Protein AF-A0A5S3TZT9-F1 (afdb_monomer_lite)

Radius of gyration: 13.49 Å; chains: 1; bounding box: 37×25×38 Å

pLDDT: mean 71.06, std 10.57, range [44.47, 85.0]

Foldseek 3Di:
DDPDDDDDDDPVNCVVQVPPDPQSVQVVDPQWHWDADPVPRFIWIGGVNQTWPCLDQPTAGSDWDDDPNRTDRHRVVVVVVVPDD

Secondary structure (DSSP, 8-state):
--SS------HHHHHHTT--SHHHHHTTSTTEEEEEETTTTEEEEEETTB--S--STTSPPSS-EEETTEEE--HHHHHHHH---

Sequence (85 aa):
QTPVSITQFTEADHKKNRVNKIKDIAHLVPSLDISTAADQSAPDISMRGVRSYNLTALGDPAVGVHLVGVYSPRMQGALALLYDI

Structure (mmCIF, N/CA/C/O backbone):
data_AF-A0A5S3TZT9-F1
#
_entry.id   AF-A0A5S3TZT9-F1
#
loop_
_atom_site.group_PDB
_atom_site.id
_atom_site.type_symbol
_atom_site.label_atom_id
_atom_site.label_alt_id
_atom_site.label_comp_id
_atom_site.label_asym_id
_atom_site.label_entity_id
_atom_site.label_seq_id
_atom_site.pdbx_PDB_ins_code
_atom_site.Cartn_x
_atom_site.Cartn_y
_atom_site.Cartn_z
_atom_site.occupancy
_atom_site.B_iso_or_equiv
_atom_site.auth_seq_id
_atom_site.auth_comp_id
_atom_site.auth_asym_id
_atom_site.auth_atom_id
_atom_site.pdbx_PDB_model_num
ATOM 1 N N . GLN A 1 1 ? -5.601 -3.153 23.202 1.00 47.00 1 GLN A N 1
ATOM 2 C CA . GLN A 1 1 ? -4.969 -2.048 22.455 1.00 47.00 1 GLN A CA 1
ATOM 3 C C . GLN A 1 1 ? -3.594 -2.524 22.047 1.00 47.00 1 GLN A C 1
ATOM 5 O O . GLN A 1 1 ? -2.847 -2.972 22.908 1.00 47.00 1 GLN A O 1
ATOM 10 N N . THR A 1 2 ? -3.299 -2.532 20.753 1.00 58.56 2 THR A N 1
ATOM 11 C CA . THR A 1 2 ? -1.942 -2.807 20.285 1.00 58.56 2 THR A CA 1
ATOM 12 C C . THR A 1 2 ? -1.115 -1.532 20.467 1.00 58.56 2 THR A C 1
ATOM 14 O O . THR A 1 2 ? -1.610 -0.454 20.144 1.00 58.56 2 THR A O 1
ATOM 17 N N . PRO A 1 3 ? 0.137 -1.606 20.949 1.00 83.19 3 PRO A N 1
ATOM 18 C CA . PRO A 1 3 ? 1.019 -0.436 21.065 1.00 83.19 3 PRO A CA 1
ATOM 19 C C . PRO A 1 3 ? 1.478 0.106 19.696 1.00 83.19 3 PRO A C 1
ATOM 21 O O . PRO A 1 3 ? 2.312 1.003 19.619 1.00 83.19 3 PRO A O 1
ATOM 24 N N . VAL A 1 4 ? 0.938 -0.445 18.607 1.00 78.62 4 VAL A N 1
ATOM 25 C CA . VAL A 1 4 ? 1.281 -0.145 17.223 1.00 78.62 4 VAL A CA 1
ATOM 26 C C . VAL A 1 4 ? -0.010 0.136 16.462 1.00 78.62 4 VAL A C 1
ATOM 28 O O . VAL A 1 4 ? -1.002 -0.582 16.625 1.00 78.62 4 VAL A O 1
ATOM 31 N N . SER A 1 5 ? 0.013 1.185 15.638 1.00 78.38 5 SER A N 1
ATOM 32 C CA . SER A 1 5 ? -1.064 1.482 14.694 1.00 78.38 5 SER A CA 1
ATOM 33 C C . SER A 1 5 ? -1.028 0.449 13.572 1.00 78.38 5 SER A C 1
ATOM 35 O O . SER A 1 5 ? -0.077 0.418 12.790 1.00 78.38 5 SER A O 1
ATOM 37 N N . ILE A 1 6 ? -2.036 -0.420 13.551 1.00 81.94 6 ILE A N 1
ATOM 38 C CA . ILE A 1 6 ? -2.229 -1.462 12.546 1.00 81.94 6 ILE A CA 1
ATOM 39 C C . ILE A 1 6 ? -3.588 -1.204 11.907 1.00 81.94 6 ILE A C 1
ATOM 41 O O . ILE A 1 6 ? -4.597 -1.122 12.607 1.00 81.94 6 ILE A O 1
ATOM 45 N N . THR A 1 7 ? -3.615 -1.089 10.584 1.00 82.88 7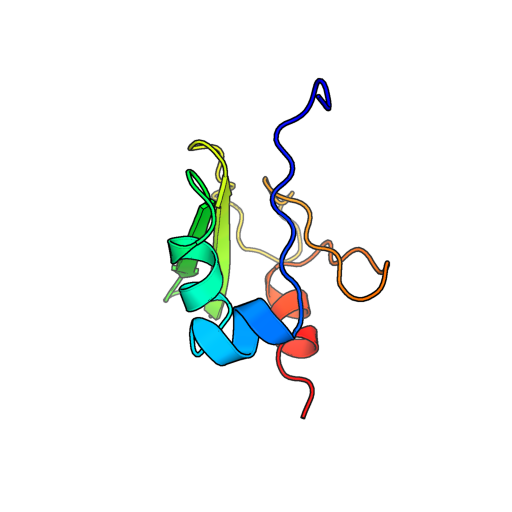 THR A N 1
ATOM 46 C CA . THR A 1 7 ? -4.858 -1.056 9.812 1.00 82.88 7 THR A CA 1
ATOM 47 C C . THR A 1 7 ? -5.002 -2.388 9.097 1.00 82.88 7 THR A C 1
ATOM 49 O O . THR A 1 7 ? -4.109 -2.794 8.356 1.00 82.88 7 THR A O 1
ATOM 52 N N . GLN A 1 8 ? -6.112 -3.077 9.346 1.00 83.69 8 GLN A N 1
ATOM 53 C CA . GLN A 1 8 ? -6.425 -4.361 8.733 1.00 83.69 8 GLN A CA 1
ATOM 54 C C . GLN A 1 8 ? -7.741 -4.235 7.974 1.00 83.69 8 GLN A C 1
ATOM 56 O O . GLN A 1 8 ? -8.702 -3.675 8.496 1.00 83.69 8 GLN A O 1
ATOM 61 N N . PHE A 1 9 ? -7.772 -4.776 6.760 1.00 82.88 9 PHE A N 1
ATOM 62 C CA . PHE A 1 9 ? -8.977 -4.854 5.945 1.00 82.88 9 PHE A CA 1
ATOM 63 C C . PHE A 1 9 ? -9.371 -6.310 5.741 1.00 82.88 9 PHE A C 1
ATOM 65 O O . PHE A 1 9 ? -8.515 -7.181 5.573 1.00 82.88 9 PHE A O 1
ATOM 72 N N . THR A 1 10 ? -10.675 -6.565 5.759 1.00 84.25 10 THR A N 1
ATOM 73 C CA . THR A 1 10 ? -11.257 -7.859 5.398 1.00 84.25 10 THR A CA 1
ATOM 74 C C . THR A 1 10 ? -11.857 -7.810 3.992 1.00 84.25 10 THR A C 1
ATOM 76 O O . THR A 1 10 ? -12.076 -6.740 3.422 1.00 84.25 10 THR A O 1
ATOM 79 N N . GLU A 1 11 ? -12.185 -8.971 3.422 1.00 80.25 11 GLU A N 1
ATOM 80 C CA . GLU A 1 11 ? -12.855 -9.044 2.115 1.00 80.25 11 GLU A CA 1
ATOM 81 C C . GLU A 1 11 ? -14.201 -8.291 2.104 1.00 80.25 11 GLU A C 1
ATOM 83 O O . GLU A 1 11 ? -14.564 -7.652 1.112 1.00 80.25 11 GLU A O 1
ATOM 88 N N . ALA A 1 12 ? -14.933 -8.314 3.222 1.00 80.38 12 ALA A N 1
ATOM 89 C CA . ALA A 1 12 ? -16.179 -7.568 3.366 1.00 80.38 12 ALA A CA 1
ATOM 90 C C . ALA A 1 12 ? -15.946 -6.050 3.281 1.00 80.38 12 ALA A C 1
ATOM 92 O O . ALA A 1 12 ? -16.732 -5.346 2.642 1.00 80.38 12 ALA A O 1
ATOM 93 N N . ASP A 1 13 ? -14.844 -5.553 3.851 1.00 79.81 13 ASP A N 1
ATOM 94 C CA . ASP A 1 13 ? -14.462 -4.139 3.778 1.00 79.81 13 ASP A CA 1
ATOM 95 C C . ASP A 1 13 ? -14.071 -3.738 2.354 1.00 79.81 13 ASP A C 1
ATOM 97 O O . ASP A 1 13 ? -14.462 -2.668 1.886 1.00 79.81 13 ASP A O 1
ATOM 101 N N . HIS A 1 14 ? -13.371 -4.616 1.628 1.00 77.44 14 HIS A N 1
ATOM 102 C CA . HIS A 1 14 ? -13.030 -4.386 0.222 1.00 77.44 14 HIS A CA 1
ATOM 103 C C . HIS A 1 14 ? -14.284 -4.282 -0.654 1.00 77.44 14 HIS A C 1
ATOM 105 O O . HIS A 1 14 ? -14.398 -3.354 -1.456 1.00 77.44 14 HIS A O 1
ATOM 111 N N . LYS A 1 15 ? -15.265 -5.177 -0.461 1.00 79.94 15 LYS A N 1
ATOM 112 C CA . LYS A 1 15 ? -16.547 -5.131 -1.188 1.00 79.94 15 LYS A CA 1
ATOM 113 C C . LYS A 1 15 ? -17.366 -3.893 -0.826 1.00 79.94 15 LYS A C 1
ATOM 115 O O . LYS A 1 15 ? -17.916 -3.246 -1.715 1.00 79.94 15 LYS A O 1
ATOM 120 N N . LYS A 1 16 ? -17.416 -3.533 0.460 1.00 80.00 16 LYS A N 1
ATOM 121 C CA . LYS A 1 16 ? -18.158 -2.366 0.959 1.00 80.00 16 LYS A CA 1
ATOM 122 C C . LYS A 1 16 ? -17.585 -1.049 0.439 1.00 80.00 16 LYS A C 1
ATOM 124 O O . LYS A 1 16 ? -18.344 -0.180 0.022 1.00 80.00 16 LYS A 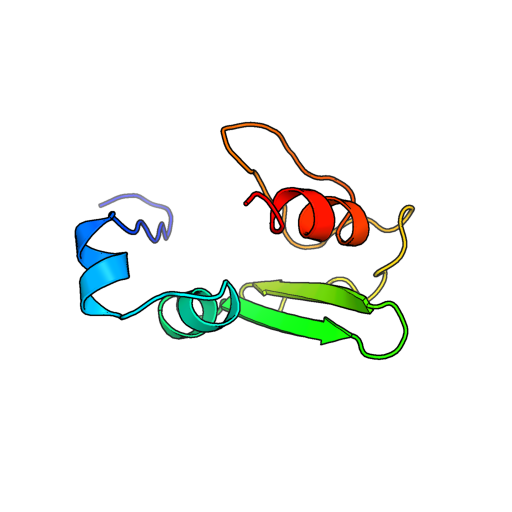O 1
ATOM 129 N N . ASN A 1 17 ? -16.261 -0.932 0.419 1.00 77.88 17 ASN A N 1
ATOM 130 C CA . ASN A 1 17 ? -15.562 0.272 -0.025 1.00 77.88 17 ASN A CA 1
ATOM 131 C C . ASN A 1 17 ? -15.223 0.245 -1.527 1.00 77.88 17 ASN A C 1
ATOM 133 O O . ASN A 1 17 ? -14.581 1.169 -2.017 1.00 77.88 17 ASN A O 1
ATOM 137 N N . ARG A 1 18 ? -15.674 -0.791 -2.259 1.00 78.50 18 ARG A N 1
ATOM 138 C CA . ARG A 1 18 ? -15.439 -0.999 -3.701 1.00 78.50 18 ARG A CA 1
ATOM 139 C C . ARG A 1 18 ? -13.963 -0.838 -4.078 1.00 78.50 18 ARG A C 1
ATOM 141 O O . ARG A 1 18 ? -13.644 -0.240 -5.104 1.00 78.50 18 ARG A O 1
ATOM 148 N N . VAL A 1 19 ? -13.085 -1.359 -3.223 1.00 78.06 19 VAL A N 1
ATOM 149 C CA . VAL A 1 19 ? -11.631 -1.293 -3.385 1.00 78.06 19 VAL A CA 1
ATOM 150 C C . VAL A 1 19 ? -11.251 -2.183 -4.559 1.00 78.06 19 VAL A C 1
ATOM 152 O O . VAL A 1 19 ? -11.201 -3.403 -4.426 1.00 78.06 19 VAL A O 1
ATOM 155 N N . ASN A 1 20 ? -11.006 -1.567 -5.713 1.00 76.44 20 ASN A N 1
ATOM 156 C CA . ASN A 1 20 ? -10.621 -2.274 -6.936 1.00 76.44 20 ASN A CA 1
ATOM 157 C C . ASN A 1 20 ? -9.161 -1.999 -7.309 1.00 76.44 20 ASN A C 1
ATOM 159 O O . ASN A 1 20 ? -8.591 -2.689 -8.150 1.00 76.44 20 ASN A O 1
ATOM 163 N N . LYS A 1 21 ? -8.553 -0.964 -6.716 1.00 74.19 21 LYS A N 1
ATOM 164 C CA . LYS A 1 21 ? -7.165 -0.570 -6.953 1.00 74.19 21 LYS A CA 1
ATOM 165 C C . LYS A 1 21 ? -6.458 -0.317 -5.631 1.00 74.19 21 LYS A C 1
ATOM 167 O O . LYS A 1 21 ? -7.058 0.153 -4.670 1.00 74.19 21 LYS A O 1
ATOM 172 N N . ILE A 1 22 ? -5.138 -0.502 -5.614 1.00 72.44 22 ILE A N 1
ATOM 173 C CA . ILE A 1 22 ? -4.308 -0.152 -4.448 1.00 72.44 22 ILE A CA 1
ATOM 174 C C . ILE A 1 22 ? -4.433 1.331 -4.066 1.00 72.44 22 ILE A C 1
ATOM 176 O O . ILE A 1 22 ? -4.377 1.668 -2.886 1.00 72.44 22 ILE A O 1
ATOM 180 N N . LYS A 1 23 ? -4.676 2.219 -5.037 1.00 75.81 23 LYS A N 1
ATOM 181 C CA . LYS A 1 23 ? -4.929 3.643 -4.766 1.00 75.81 23 LYS A CA 1
ATOM 182 C C . LYS A 1 23 ? -6.178 3.870 -3.904 1.00 75.81 23 LYS A C 1
ATOM 184 O O . LYS A 1 23 ? -6.214 4.824 -3.139 1.00 75.81 23 LYS A O 1
ATOM 189 N N . ASP A 1 24 ? -7.164 2.977 -3.968 1.00 79.69 24 ASP A N 1
ATOM 190 C CA . ASP A 1 24 ? -8.376 3.075 -3.149 1.00 79.69 24 ASP A CA 1
ATOM 191 C C . ASP A 1 24 ? -8.085 2.707 -1.684 1.00 79.69 24 ASP A C 1
ATOM 193 O O . ASP A 1 24 ? -8.693 3.264 -0.774 1.00 79.69 24 ASP A O 1
ATOM 197 N N . ILE A 1 25 ? -7.104 1.826 -1.442 1.00 77.75 25 ILE A N 1
ATOM 198 C CA . ILE A 1 25 ? -6.642 1.460 -0.092 1.00 77.75 25 ILE A CA 1
ATOM 199 C C . ILE A 1 25 ? -5.947 2.647 0.583 1.00 77.75 25 ILE A C 1
ATOM 201 O O . ILE A 1 25 ? -6.136 2.861 1.780 1.00 77.75 25 ILE A O 1
ATOM 205 N N . ALA A 1 26 ? -5.192 3.452 -0.172 1.00 77.69 26 ALA A N 1
ATOM 206 C CA . ALA A 1 26 ? -4.544 4.654 0.356 1.00 77.69 26 ALA A CA 1
ATOM 207 C C . ALA A 1 26 ? -5.557 5.648 0.959 1.00 77.69 26 ALA A C 1
ATOM 209 O O . ALA A 1 26 ? -5.276 6.268 1.977 1.00 77.69 26 ALA A O 1
ATOM 210 N N . HIS A 1 27 ? -6.778 5.728 0.417 1.00 80.12 27 HIS A N 1
ATOM 211 C CA . HIS A 1 27 ? -7.843 6.561 0.992 1.00 80.12 27 HIS A CA 1
ATOM 212 C C . HIS A 1 27 ? -8.421 6.024 2.311 1.00 80.12 27 HIS A C 1
ATOM 214 O O . HIS A 1 27 ? -9.062 6.772 3.048 1.00 80.12 27 HIS A O 1
ATOM 220 N N . LEU A 1 28 ? -8.225 4.739 2.611 1.00 81.06 28 LEU A N 1
ATOM 221 C CA . LEU A 1 28 ? -8.752 4.086 3.811 1.00 81.06 28 LEU A CA 1
ATOM 222 C C . LEU A 1 28 ? -7.727 4.016 4.950 1.00 81.06 28 LEU A C 1
ATOM 224 O O . LEU A 1 28 ? -8.110 3.826 6.105 1.00 81.06 28 LEU A O 1
ATOM 228 N N . VAL A 1 29 ? -6.434 4.157 4.644 1.00 83.06 29 VAL A N 1
ATOM 229 C CA . VAL A 1 29 ? -5.350 4.128 5.631 1.00 83.06 29 VAL A CA 1
ATOM 230 C C . VAL A 1 29 ? -4.841 5.551 5.868 1.00 83.06 29 VAL A C 1
ATOM 232 O O . VAL A 1 29 ? -4.228 6.142 4.979 1.00 83.06 29 VAL A O 1
ATOM 235 N N . PRO A 1 30 ? -5.029 6.125 7.067 1.00 81.00 30 PRO A N 1
ATOM 236 C CA . PRO A 1 30 ? -4.514 7.453 7.357 1.00 81.00 30 PRO A CA 1
ATOM 237 C C . PRO A 1 30 ? -2.984 7.467 7.270 1.00 81.00 30 PRO A C 1
ATOM 239 O O . PRO A 1 30 ? -2.304 6.573 7.776 1.00 81.00 30 PRO A O 1
ATOM 242 N N . SER A 1 31 ? -2.450 8.519 6.648 1.00 84.19 31 SER A N 1
ATOM 243 C CA . SER A 1 31 ? -1.014 8.700 6.416 1.00 84.19 31 SER A CA 1
ATOM 244 C C . SER A 1 31 ? -0.370 7.705 5.441 1.00 84.19 31 SER A C 1
ATOM 246 O O . SER A 1 31 ? 0.855 7.622 5.435 1.00 84.19 31 SER A O 1
ATOM 248 N N . LEU A 1 32 ? -1.141 6.979 4.629 1.00 83.31 32 LEU A N 1
ATOM 249 C CA . LEU A 1 32 ? -0.636 6.225 3.479 1.00 83.31 32 LEU A CA 1
ATOM 250 C C . LEU A 1 32 ? -0.946 7.004 2.198 1.00 83.31 32 LEU A C 1
ATOM 252 O O . LEU A 1 32 ? -2.097 7.346 1.951 1.00 83.31 32 LEU A O 1
ATOM 256 N N . ASP A 1 33 ? 0.065 7.254 1.375 1.00 84.69 33 ASP A N 1
ATOM 257 C CA . ASP A 1 33 ? -0.108 7.827 0.042 1.00 84.69 33 ASP A CA 1
ATOM 258 C C . ASP A 1 33 ? 0.573 6.923 -0.987 1.00 84.69 33 ASP A C 1
ATOM 260 O O . ASP A 1 33 ? 1.696 6.456 -0.781 1.00 84.69 33 ASP A O 1
ATOM 264 N N . ILE A 1 34 ? -0.154 6.618 -2.063 1.00 80.94 34 ILE A N 1
ATOM 265 C CA . ILE A 1 34 ? 0.311 5.741 -3.137 1.00 80.94 34 ILE A CA 1
ATOM 266 C C . ILE A 1 34 ? 0.096 6.459 -4.460 1.00 80.94 34 ILE A C 1
ATOM 268 O O . ILE A 1 34 ? -1.015 6.532 -4.995 1.00 80.94 34 ILE A O 1
ATOM 272 N N . SER A 1 35 ? 1.190 6.949 -5.018 1.00 76.75 35 SER A N 1
ATOM 273 C CA . SER A 1 35 ? 1.234 7.580 -6.324 1.00 76.75 35 SER A CA 1
ATOM 274 C C . SER A 1 35 ? 2.005 6.705 -7.313 1.00 76.75 35 SER A C 1
ATOM 276 O O . SER A 1 35 ? 2.532 5.645 -6.987 1.00 76.75 35 SER A O 1
ATOM 278 N N . THR A 1 36 ? 1.973 7.076 -8.586 1.00 72.06 36 THR A N 1
ATOM 279 C CA . THR A 1 36 ? 2.693 6.368 -9.651 1.00 72.06 36 THR A CA 1
ATOM 280 C C . THR A 1 36 ? 3.556 7.397 -10.346 1.00 72.06 36 THR A C 1
ATOM 282 O O . THR A 1 36 ? 3.011 8.339 -10.926 1.00 72.06 36 THR A O 1
ATOM 285 N N . ALA A 1 37 ? 4.875 7.247 -10.268 1.00 67.75 37 ALA A N 1
ATOM 286 C CA . ALA A 1 37 ? 5.787 8.169 -10.923 1.00 67.75 37 ALA A CA 1
ATOM 287 C C . ALA A 1 37 ? 5.712 7.964 -12.441 1.00 67.75 37 ALA A C 1
ATOM 289 O O . ALA A 1 37 ? 5.963 6.866 -12.938 1.00 67.75 37 ALA A O 1
ATOM 290 N N . ALA A 1 38 ? 5.351 9.024 -13.167 1.00 59.94 38 ALA A N 1
ATOM 291 C CA . ALA A 1 38 ? 5.136 8.984 -14.615 1.00 59.94 38 ALA A CA 1
ATOM 292 C C . ALA A 1 38 ? 6.409 8.649 -15.414 1.00 59.94 38 ALA A C 1
ATOM 294 O O . ALA A 1 38 ? 6.314 8.071 -16.489 1.00 59.94 38 ALA A O 1
ATOM 295 N N . ASP A 1 39 ? 7.580 8.988 -14.871 1.00 65.94 39 ASP A N 1
ATOM 296 C CA . ASP A 1 39 ? 8.901 8.715 -15.453 1.00 65.94 39 ASP A CA 1
ATOM 297 C C . ASP A 1 39 ? 9.206 7.209 -15.461 1.00 65.94 39 ASP A C 1
ATOM 299 O O . ASP A 1 39 ? 9.466 6.618 -16.505 1.00 65.94 39 ASP A O 1
ATOM 303 N N . GLN A 1 40 ? 9.100 6.564 -14.298 1.00 62.38 40 GLN A N 1
ATOM 304 C CA . GLN A 1 40 ? 9.603 5.202 -14.131 1.00 62.38 40 GLN A CA 1
ATOM 305 C C . GLN A 1 40 ? 8.519 4.130 -14.179 1.00 62.38 40 GLN A C 1
ATOM 307 O O . GLN A 1 40 ? 8.842 2.957 -14.044 1.00 62.38 40 GLN A O 1
ATOM 312 N N . SER A 1 41 ? 7.241 4.487 -14.359 1.00 66.00 41 SER A N 1
ATOM 313 C CA . SER A 1 41 ? 6.122 3.536 -14.242 1.00 66.00 41 SER A CA 1
ATOM 314 C C . SER A 1 41 ? 6.216 2.687 -12.965 1.00 66.00 41 SER A C 1
ATOM 316 O O . SER A 1 41 ? 5.855 1.519 -12.968 1.00 66.00 41 SER A O 1
ATOM 318 N N . ALA A 1 42 ? 6.731 3.268 -11.878 1.00 67.56 42 ALA A N 1
ATOM 319 C CA . ALA A 1 42 ? 6.898 2.621 -10.583 1.00 67.56 42 ALA A CA 1
ATOM 320 C C . ALA A 1 42 ? 5.920 3.232 -9.564 1.00 67.56 42 ALA A C 1
ATOM 322 O O . ALA A 1 42 ? 5.637 4.436 -9.634 1.00 67.56 42 ALA A O 1
ATOM 323 N N . PRO A 1 43 ? 5.392 2.435 -8.619 1.00 71.00 43 PRO A N 1
ATOM 324 C CA . PRO A 1 43 ? 4.585 2.950 -7.530 1.00 71.00 43 PRO A CA 1
ATOM 325 C C . PRO A 1 43 ? 5.499 3.703 -6.557 1.00 71.00 43 PRO A C 1
ATOM 327 O O . PRO A 1 43 ? 6.515 3.172 -6.118 1.00 71.00 43 PRO A O 1
ATOM 330 N N . ASP A 1 44 ? 5.131 4.937 -6.235 1.00 77.12 44 ASP A N 1
ATOM 331 C CA . ASP A 1 44 ? 5.728 5.733 -5.167 1.00 77.12 44 ASP A CA 1
ATOM 332 C C . ASP A 1 44 ? 4.809 5.622 -3.951 1.00 77.12 44 ASP A C 1
ATOM 334 O O . ASP A 1 44 ? 3.661 6.072 -3.973 1.00 77.12 44 ASP A O 1
ATOM 338 N N . ILE A 1 45 ? 5.297 4.931 -2.924 1.00 78.50 45 ILE A N 1
ATOM 339 C CA . ILE A 1 45 ? 4.556 4.652 -1.699 1.00 78.50 45 ILE A CA 1
ATOM 340 C C . ILE A 1 45 ? 5.201 5.460 -0.583 1.00 78.50 45 ILE A C 1
ATOM 342 O O . ILE A 1 45 ? 6.388 5.297 -0.288 1.00 78.50 45 ILE A O 1
ATOM 346 N N . SER A 1 46 ? 4.397 6.285 0.078 1.00 82.62 46 SER A N 1
ATOM 347 C CA . SER A 1 46 ? 4.819 7.030 1.251 1.00 82.62 46 SER A CA 1
ATOM 348 C C . SER A 1 46 ? 3.924 6.732 2.444 1.00 82.62 46 SER A C 1
ATOM 350 O O . SER A 1 46 ? 2.709 6.564 2.326 1.00 82.62 46 SER A O 1
A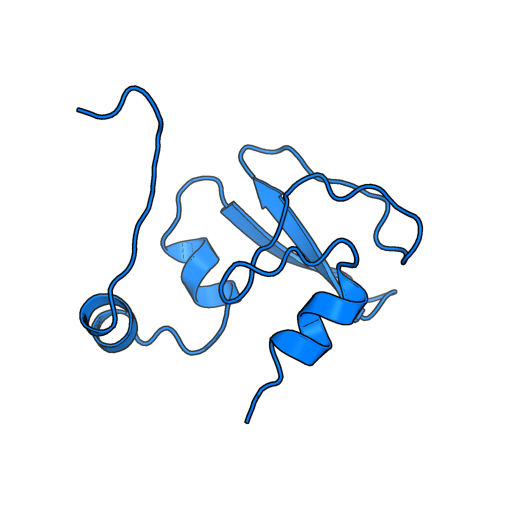TOM 352 N N . MET A 1 47 ? 4.542 6.639 3.619 1.00 83.88 47 MET A N 1
ATOM 353 C CA . MET A 1 47 ? 3.831 6.405 4.868 1.00 83.88 47 MET A CA 1
ATOM 354 C C . MET A 1 47 ? 4.295 7.414 5.914 1.00 83.88 47 MET A C 1
ATOM 356 O O . MET A 1 47 ? 5.487 7.537 6.183 1.00 83.88 47 MET A O 1
ATOM 360 N N . ARG A 1 48 ? 3.356 8.158 6.508 1.00 85.00 48 ARG A N 1
ATOM 361 C CA . ARG A 1 48 ? 3.619 9.217 7.506 1.00 85.00 48 ARG A CA 1
ATOM 362 C C . ARG A 1 48 ? 4.616 10.275 7.018 1.00 85.00 48 ARG A C 1
ATOM 364 O O . ARG A 1 48 ? 5.407 10.791 7.799 1.00 85.00 48 ARG A O 1
ATOM 371 N N . GLY A 1 49 ? 4.583 10.581 5.722 1.00 79.06 49 GLY A N 1
ATOM 372 C CA . GLY A 1 49 ? 5.504 11.530 5.090 1.00 79.06 49 GLY A CA 1
ATOM 373 C C . GLY A 1 49 ? 6.907 10.973 4.820 1.00 79.06 49 GLY A C 1
ATOM 374 O O . GLY A 1 49 ? 7.742 11.692 4.278 1.00 79.06 49 GLY A O 1
ATOM 375 N N . VAL A 1 50 ? 7.175 9.705 5.149 1.00 78.75 50 VAL A N 1
ATOM 376 C CA . VAL A 1 50 ? 8.421 9.024 4.787 1.00 78.75 50 VAL A CA 1
ATOM 377 C C . VAL A 1 50 ? 8.248 8.424 3.395 1.00 78.75 50 VAL A C 1
ATOM 379 O O . VAL A 1 50 ? 7.396 7.561 3.185 1.00 78.75 50 VAL A O 1
ATOM 382 N N . ARG A 1 51 ? 9.050 8.905 2.442 1.00 72.31 51 ARG A N 1
ATOM 383 C CA . ARG A 1 51 ? 9.093 8.440 1.049 1.00 72.31 51 ARG A CA 1
ATOM 384 C C . ARG A 1 51 ? 10.535 8.220 0.614 1.00 72.31 51 ARG A C 1
ATOM 386 O O . ARG A 1 51 ? 11.432 8.899 1.111 1.00 72.31 51 ARG A O 1
ATOM 393 N N . SER A 1 52 ? 10.748 7.311 -0.332 1.00 67.25 52 SER A N 1
ATOM 394 C CA . SER A 1 52 ? 12.047 7.133 -0.982 1.00 67.25 52 SER A CA 1
ATOM 395 C C . SER A 1 52 ? 11.976 7.722 -2.382 1.00 67.25 52 SER A C 1
ATOM 397 O O . SER A 1 52 ? 11.117 7.346 -3.172 1.00 67.25 52 SER A O 1
ATOM 399 N N . TYR A 1 53 ? 12.879 8.650 -2.696 1.00 65.19 53 TYR A N 1
ATOM 400 C CA . TYR A 1 53 ? 13.001 9.211 -4.047 1.00 65.19 53 TYR A CA 1
ATOM 401 C C . TYR A 1 53 ? 13.725 8.264 -5.013 1.00 65.19 53 TYR A C 1
ATOM 403 O O . TYR A 1 53 ? 13.828 8.553 -6.203 1.00 65.19 53 TYR A O 1
ATOM 411 N N . ASN A 1 54 ? 14.235 7.133 -4.518 1.00 60.06 54 ASN A N 1
ATOM 412 C CA . ASN A 1 54 ? 14.938 6.160 -5.334 1.00 60.06 54 ASN A CA 1
ATOM 413 C C . ASN A 1 54 ? 13.966 5.078 -5.819 1.00 60.06 54 ASN A C 1
ATOM 415 O O . ASN A 1 54 ? 13.809 4.030 -5.199 1.00 60.06 54 ASN A O 1
ATOM 419 N N . LEU A 1 55 ? 13.294 5.365 -6.936 1.00 60.50 55 LEU A N 1
ATOM 420 C CA . LEU A 1 55 ? 12.270 4.500 -7.535 1.00 60.50 55 LEU A CA 1
ATOM 421 C C . LEU A 1 55 ? 12.843 3.363 -8.407 1.00 60.50 55 LEU A C 1
ATOM 423 O O . LEU A 1 55 ? 12.094 2.566 -8.979 1.00 60.50 55 LEU A O 1
ATOM 427 N N . THR A 1 56 ? 14.172 3.281 -8.504 1.00 55.22 56 THR A N 1
ATOM 428 C CA . THR A 1 56 ? 14.885 2.310 -9.342 1.00 55.22 56 THR A CA 1
ATOM 429 C C . THR A 1 56 ? 15.027 0.949 -8.654 1.00 55.22 56 THR A C 1
ATOM 431 O O . THR A 1 56 ? 14.938 0.829 -7.435 1.00 55.22 56 THR A O 1
ATOM 434 N N . ALA A 1 57 ? 15.311 -0.105 -9.425 1.00 53.47 57 ALA A N 1
ATOM 435 C CA . ALA A 1 57 ? 15.494 -1.471 -8.914 1.00 53.47 57 ALA A CA 1
ATOM 436 C C . ALA A 1 57 ? 16.702 -1.670 -7.963 1.00 53.47 57 ALA A C 1
ATOM 438 O O . ALA A 1 57 ? 16.891 -2.787 -7.473 1.00 53.47 57 ALA A O 1
ATOM 439 N N . LEU A 1 58 ? 17.509 -0.624 -7.734 1.00 50.34 58 LEU A N 1
ATOM 440 C CA . LEU A 1 58 ? 18.642 -0.582 -6.800 1.00 50.34 58 LEU A CA 1
ATOM 441 C C . LEU A 1 58 ? 18.406 0.352 -5.598 1.00 50.34 58 LEU A C 1
ATOM 443 O O . LEU A 1 58 ? 19.288 0.483 -4.754 1.00 50.34 58 LEU A O 1
ATOM 447 N N . GLY A 1 59 ? 17.264 1.038 -5.538 1.00 56.31 59 GLY A N 1
ATOM 448 C CA . GLY A 1 59 ? 16.938 1.949 -4.449 1.00 56.31 59 GLY A CA 1
ATOM 449 C C . GLY A 1 59 ? 16.291 1.249 -3.268 1.00 56.31 59 GLY A C 1
ATOM 450 O O . GLY A 1 59 ? 15.405 0.418 -3.455 1.00 56.31 59 GLY A O 1
ATOM 451 N N . ASP A 1 60 ? 16.693 1.624 -2.055 1.00 66.50 60 ASP A N 1
ATOM 452 C CA . ASP A 1 60 ? 16.023 1.152 -0.848 1.00 66.50 60 ASP A CA 1
ATOM 453 C C . ASP A 1 60 ? 14.605 1.746 -0.767 1.00 66.50 60 ASP A C 1
ATOM 455 O O . ASP A 1 60 ? 14.438 2.978 -0.810 1.00 66.50 60 ASP A O 1
ATOM 459 N N . PRO A 1 61 ? 13.560 0.908 -0.652 1.00 64.94 61 PRO A N 1
ATOM 460 C CA . PRO A 1 61 ? 12.207 1.399 -0.470 1.00 64.94 61 PRO A CA 1
ATOM 461 C C . PRO A 1 61 ? 12.034 1.941 0.955 1.00 64.94 61 PRO A C 1
ATOM 463 O O . PRO A 1 61 ? 12.441 1.321 1.934 1.00 64.94 61 PRO A O 1
ATOM 466 N N . ALA A 1 62 ? 11.370 3.091 1.085 1.00 69.00 62 ALA A N 1
ATOM 467 C CA . ALA A 1 62 ? 11.012 3.663 2.388 1.00 69.00 62 ALA A CA 1
ATOM 468 C C . ALA A 1 62 ? 9.915 2.860 3.111 1.00 69.00 62 ALA A C 1
ATOM 470 O O . ALA A 1 62 ? 9.749 2.980 4.324 1.00 69.00 62 ALA A O 1
ATOM 471 N N . VAL A 1 63 ? 9.153 2.060 2.360 1.00 70.88 63 VAL A N 1
ATOM 472 C CA . VAL A 1 63 ? 8.038 1.246 2.846 1.00 70.88 63 VAL A CA 1
ATOM 473 C C . VAL A 1 63 ? 8.173 -0.156 2.261 1.00 70.88 63 VAL A C 1
ATOM 475 O O . VAL A 1 63 ? 8.224 -0.323 1.044 1.00 70.88 63 VAL A O 1
ATOM 478 N N . GLY A 1 64 ? 8.219 -1.172 3.124 1.00 75.94 64 GLY A N 1
ATOM 479 C CA . GLY A 1 64 ? 8.283 -2.563 2.692 1.00 75.94 64 GLY A CA 1
ATOM 480 C C . GLY A 1 64 ? 6.915 -3.091 2.263 1.00 75.94 64 GLY A C 1
ATOM 481 O O . GLY A 1 64 ? 5.967 -3.066 3.046 1.00 75.94 64 GLY A O 1
ATOM 482 N N . VAL A 1 65 ? 6.809 -3.587 1.029 1.00 75.31 65 VAL A N 1
ATOM 483 C CA . VAL A 1 65 ? 5.578 -4.196 0.506 1.00 75.31 65 VAL A CA 1
ATOM 484 C C . VAL A 1 65 ? 5.706 -5.711 0.559 1.00 75.31 65 VAL A C 1
ATOM 486 O O . VAL A 1 65 ? 6.678 -6.279 0.060 1.00 75.31 65 VAL A O 1
ATOM 489 N N . HIS A 1 66 ? 4.710 -6.368 1.148 1.00 78.81 66 HIS A N 1
ATOM 490 C CA . HIS A 1 66 ? 4.633 -7.821 1.227 1.00 78.81 66 HIS A CA 1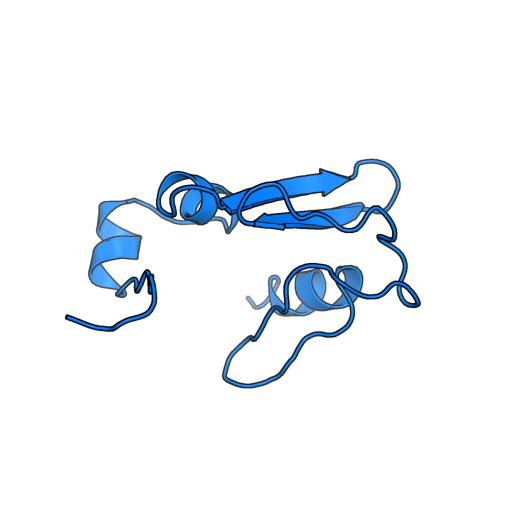
ATOM 491 C C . HIS A 1 66 ? 3.357 -8.308 0.543 1.00 78.81 66 HIS A C 1
ATOM 493 O O . HIS A 1 66 ? 2.273 -7.805 0.838 1.00 78.81 66 HIS A O 1
ATOM 499 N N . LEU A 1 67 ? 3.478 -9.310 -0.327 1.00 73.94 67 LEU A N 1
ATOM 500 C CA . LEU A 1 67 ? 2.348 -10.001 -0.944 1.00 73.94 67 LEU A CA 1
ATOM 501 C C . LEU A 1 67 ? 2.401 -11.478 -0.542 1.00 73.94 67 LEU A C 1
ATOM 503 O O . LEU A 1 67 ? 3.395 -12.148 -0.798 1.00 73.94 67 LEU A O 1
ATOM 507 N N . VAL A 1 68 ? 1.358 -11.976 0.135 1.00 70.00 68 VAL A N 1
ATOM 508 C CA . VAL A 1 68 ? 1.256 -13.381 0.604 1.00 70.00 68 VAL A CA 1
ATOM 509 C C . VAL A 1 68 ? 2.513 -13.837 1.377 1.00 70.00 68 VAL A C 1
ATOM 511 O O . VAL A 1 68 ? 3.024 -14.939 1.218 1.00 70.00 68 VAL A O 1
ATOM 514 N N . GLY A 1 69 ? 3.065 -12.949 2.209 1.00 70.62 69 GLY A N 1
ATOM 515 C CA . GLY A 1 69 ? 4.277 -13.220 2.993 1.00 70.62 69 GLY A CA 1
ATOM 516 C C . GLY A 1 69 ? 5.603 -13.078 2.232 1.00 70.62 69 GLY A C 1
ATOM 517 O O . GLY A 1 69 ? 6.658 -13.094 2.862 1.00 70.62 69 GLY A O 1
ATOM 518 N N . VAL A 1 70 ? 5.582 -12.858 0.915 1.00 73.00 70 VAL A N 1
ATOM 519 C CA . VAL A 1 70 ? 6.781 -12.588 0.110 1.00 73.00 70 VAL A CA 1
ATOM 520 C C . VAL A 1 70 ? 7.071 -11.090 0.107 1.00 73.00 70 VAL A C 1
ATOM 522 O O . VAL A 1 70 ? 6.225 -10.279 -0.267 1.00 73.00 70 VAL A O 1
ATOM 525 N N . TYR A 1 71 ? 8.276 -10.714 0.534 1.00 73.56 71 TYR A N 1
ATOM 526 C CA . TYR A 1 71 ? 8.755 -9.335 0.461 1.00 73.56 71 TYR A CA 1
ATOM 527 C C . TYR A 1 71 ? 9.092 -8.956 -0.985 1.00 73.56 71 TYR A C 1
ATOM 529 O O . TYR A 1 71 ? 9.839 -9.672 -1.652 1.00 73.56 71 TYR A O 1
ATOM 537 N N . SER A 1 72 ? 8.582 -7.815 -1.454 1.00 67.38 72 SER A N 1
ATOM 538 C CA . SER A 1 72 ? 8.935 -7.244 -2.754 1.00 67.38 72 SER A CA 1
ATOM 539 C C . SER A 1 72 ? 9.933 -6.094 -2.569 1.00 67.38 72 SER A C 1
ATOM 541 O O . SER A 1 72 ? 9.511 -4.954 -2.366 1.00 67.38 72 SER A O 1
ATOM 543 N N . PRO A 1 73 ? 11.256 -6.342 -2.675 1.00 58.62 73 PRO A N 1
ATOM 544 C CA . PRO A 1 73 ? 12.274 -5.299 -2.519 1.00 58.62 73 PRO A CA 1
ATOM 545 C C . PRO A 1 73 ? 12.238 -4.254 -3.638 1.00 58.62 73 PRO A C 1
ATOM 547 O O . PRO A 1 73 ? 12.785 -3.169 -3.484 1.00 58.62 73 PRO A O 1
ATOM 550 N N . ARG A 1 74 ? 11.627 -4.580 -4.787 1.00 67.19 74 ARG A N 1
ATOM 551 C CA . ARG A 1 74 ? 11.631 -3.730 -5.982 1.00 67.19 74 ARG A CA 1
ATOM 552 C C . ARG A 1 74 ? 10.230 -3.208 -6.256 1.00 67.19 74 ARG A C 1
ATOM 554 O O . ARG A 1 74 ? 9.338 -3.989 -6.582 1.00 67.19 74 ARG A O 1
ATOM 561 N N . MET A 1 75 ? 10.061 -1.888 -6.216 1.00 57.38 75 MET A N 1
ATOM 562 C CA . MET A 1 75 ? 8.770 -1.240 -6.489 1.00 57.38 75 MET A CA 1
ATOM 563 C C . MET A 1 75 ? 8.254 -1.539 -7.913 1.00 57.38 75 MET A C 1
ATOM 565 O O . MET A 1 75 ? 7.064 -1.766 -8.096 1.00 57.38 75 MET A O 1
ATOM 569 N N . GLN A 1 76 ? 9.149 -1.673 -8.899 1.00 58.62 76 GLN A N 1
ATOM 570 C CA . GLN A 1 76 ? 8.825 -2.088 -10.277 1.00 58.62 76 GLN A CA 1
ATOM 571 C C . GLN A 1 76 ? 8.295 -3.535 -10.371 1.00 58.62 76 GLN A C 1
ATOM 573 O O . GLN A 1 76 ? 7.348 -3.812 -11.099 1.00 58.62 76 GLN A O 1
ATOM 578 N N . GLY A 1 77 ? 8.888 -4.471 -9.617 1.00 54.44 77 GLY A N 1
ATOM 579 C CA . GLY A 1 77 ? 8.481 -5.885 -9.607 1.00 54.44 77 GLY A CA 1
ATOM 580 C C . GLY A 1 77 ? 7.206 -6.136 -8.799 1.00 54.44 77 GLY A C 1
ATOM 581 O O . GLY A 1 77 ? 6.444 -7.048 -9.111 1.00 54.44 77 GLY A O 1
ATOM 582 N N . ALA A 1 78 ? 6.932 -5.272 -7.817 1.00 55.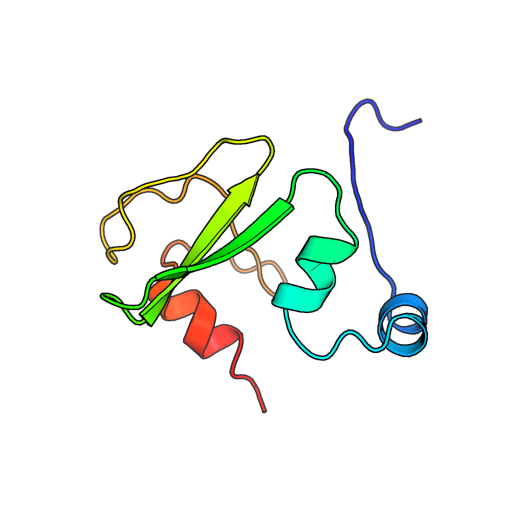62 78 ALA A N 1
ATOM 583 C CA . ALA A 1 78 ? 5.674 -5.271 -7.080 1.00 55.62 78 ALA A CA 1
ATOM 584 C C . ALA A 1 78 ? 4.470 -4.993 -7.997 1.00 55.62 78 ALA A C 1
ATOM 586 O O . ALA A 1 78 ? 3.392 -5.513 -7.737 1.00 55.62 78 ALA A O 1
ATOM 587 N N . LEU A 1 79 ? 4.637 -4.228 -9.086 1.00 57.03 79 LEU A N 1
ATOM 588 C CA . LEU A 1 79 ? 3.561 -4.019 -10.062 1.00 57.03 79 LEU A CA 1
ATOM 589 C C . LEU A 1 79 ? 3.219 -5.279 -10.850 1.00 57.03 79 LEU A C 1
ATOM 591 O O . LEU A 1 79 ? 2.044 -5.507 -11.102 1.00 57.03 79 LEU A O 1
ATOM 595 N N . ALA A 1 80 ? 4.211 -6.094 -11.216 1.00 57.94 80 ALA A N 1
ATOM 596 C CA . ALA A 1 80 ? 3.958 -7.369 -11.887 1.00 57.94 80 ALA A CA 1
ATOM 597 C C . ALA A 1 80 ? 3.213 -8.345 -10.963 1.00 57.94 80 ALA A C 1
ATOM 599 O O . ALA A 1 80 ? 2.307 -9.034 -11.406 1.00 57.94 80 ALA A O 1
ATOM 600 N N . LEU A 1 81 ? 3.547 -8.343 -9.669 1.00 57.41 81 LEU A N 1
ATOM 601 C CA . LEU A 1 81 ? 2.825 -9.105 -8.647 1.00 57.41 81 LEU A CA 1
ATOM 602 C C . LEU A 1 81 ? 1.429 -8.540 -8.339 1.00 57.41 81 LEU A C 1
ATOM 604 O O . LEU A 1 81 ? 0.555 -9.271 -7.893 1.00 57.41 81 LEU A O 1
ATOM 608 N N . LEU A 1 82 ? 1.218 -7.239 -8.552 1.00 55.25 82 LEU A N 1
ATOM 609 C CA . LEU A 1 82 ? -0.097 -6.611 -8.439 1.00 55.25 82 LEU A CA 1
ATOM 610 C C . LEU A 1 82 ? -0.986 -6.879 -9.661 1.00 55.25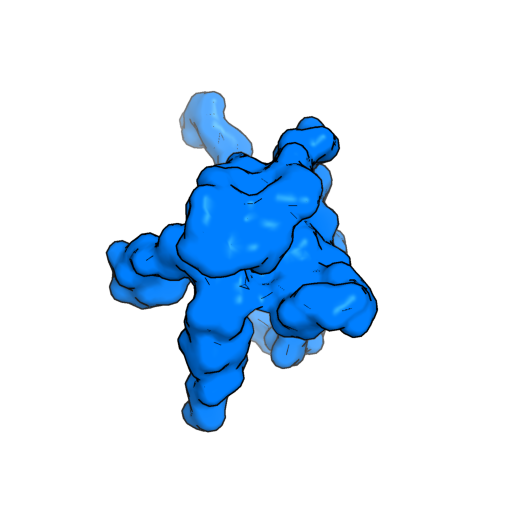 82 LEU A C 1
ATOM 612 O O . LEU A 1 82 ? -2.205 -6.766 -9.573 1.00 55.25 82 LEU A O 1
ATOM 616 N N . TYR A 1 83 ? -0.368 -7.213 -10.791 1.00 54.12 83 TYR A N 1
ATOM 617 C CA . TYR A 1 83 ? -1.017 -7.649 -12.021 1.00 54.12 83 TYR A CA 1
ATOM 618 C C . TYR A 1 83 ? -1.183 -9.177 -12.027 1.00 54.12 83 TYR A C 1
ATOM 620 O O . TYR A 1 83 ? -0.821 -9.846 -12.991 1.00 54.12 83 TYR A O 1
ATOM 628 N N . ASP A 1 84 ? -1.703 -9.735 -10.935 1.00 51.28 84 ASP A N 1
ATOM 629 C CA . ASP A 1 84 ? -2.210 -11.108 -10.945 1.00 51.28 84 ASP A CA 1
ATOM 630 C C . ASP A 1 84 ? -3.675 -11.075 -11.411 1.00 51.28 84 ASP A C 1
ATOM 632 O O . ASP A 1 84 ? -4.452 -10.220 -10.969 1.00 51.28 84 ASP A O 1
ATOM 636 N N . ILE A 1 85 ? -3.994 -11.922 -12.392 1.00 44.47 85 ILE A N 1
ATOM 637 C CA . ILE A 1 85 ? -5.282 -11.994 -13.110 1.00 44.47 85 ILE A CA 1
ATOM 638 C C . ILE A 1 85 ? -6.383 -12.664 -12.291 1.00 44.47 85 ILE A C 1
ATOM 640 O O . ILE A 1 85 ? -6.089 -13.631 -11.557 1.00 44.47 85 ILE A O 1
#